Protein AF-A0A075UQS8-F1 (afdb_monomer)

InterPro domains:
  IPR001387 Cro/C1-type, helix-turn-helix domain [PS50943] (42-97)
  IPR001387 Cro/C1-type, helix-turn-helix domain [SM00530] (41-97)
  IPR001387 Cro/C1-type, helix-turn-helix domain [cd00093] (39-93)
  IPR010982 Lambda repressor-like, DNA-binding domain superfamily [G3DSA:1.10.260.40] (35-114)
  IPR010982 Lambda repressor-like, DNA-binding domain superfamily [SSF47413] (33-93)

Secondary structure (DSSP, 8-state):
-------PPPPP------------S----GGGSSHHHHHHHHHHHHHHTT--HHHHHHHHT--HHHHHHHHTT--SS--HHHHHHHHHHTT--HHHHHHHHHHHHHHHHHHHHS----------

Foldseek 3Di:
DDDDDDDDDDDDDDDDDDDDDDDDPDPPPLVCFALQVLLCVLVVLCVVVVHDLVQLCVQLVHDSVVNVCSNRSVDQQDDLSSQVSSCVSSVHDDPRSVVSSVRNVRSNVSSVVPPPPDPPPPDD

Radius of gyration: 22.72 Å; Cα contacts (8 Å, |Δi|>4): 116; chains: 1; bounding box: 69×60×40 Å

Organism: NCBI:txid208439

pLDDT: mean 77.34, std 20.99, range [38.03, 98.44]

Solvent-accessible surface area (backbone atoms only — not comparable to full-atom values): 7562 Å² total; per-residue (Å²): 134,90,82,91,81,87,82,79,82,86,81,83,89,84,85,81,89,77,80,93,69,78,87,74,85,77,85,71,52,70,75,58,57,18,22,40,45,36,7,49,52,53,47,48,57,37,54,78,68,72,44,50,62,62,56,39,15,65,59,26,79,42,54,47,64,58,53,50,36,35,41,68,25,73,42,44,64,70,55,68,69,58,52,51,32,44,33,53,35,70,67,45,54,74,67,62,30,52,54,53,52,53,41,45,52,48,7,35,50,36,57,69,65,56,68,94,75,65,85,79,79,83,75,133

Nearest PDB structures (foldseek):
  2ofy-assembly1_B  TM=7.789E-01  e=2.694E-03  Rhodococcus jostii RHA1
  3f52-assembly1_E  TM=8.356E-01  e=5.479E-03  Corynebacterium glutamicum
  3zkc-assembly1_B  TM=9.428E-01  e=2.266E-02  Bacillus subtilis subsp. subtilis str. 168
  3qq6-assembly1_A  TM=9.243E-01  e=2.266E-02  Bacillus subtilis
  1b0n-assembly1_A  TM=9.384E-01  e=6.396E-02  Bacillus subtilis

Structure (mmCIF, N/CA/C/O backbone):
data_AF-A0A075UQS8-F1
#
_entry.id   AF-A0A075UQS8-F1
#
loop_
_atom_site.group_PDB
_atom_site.id
_atom_site.type_symbol
_atom_site.label_atom_id
_atom_site.label_alt_id
_atom_site.label_comp_id
_atom_site.label_asym_id
_atom_site.label_entity_id
_atom_site.label_seq_id
_atom_site.pdbx_PDB_ins_code
_atom_site.Cartn_x
_atom_site.Cartn_y
_atom_site.Cartn_z
_atom_site.occupancy
_atom_site.B_iso_or_equiv
_atom_site.auth_seq_id
_atom_site.auth_comp_id
_atom_site.auth_asym_id
_atom_site.auth_atom_id
_atom_site.pdbx_PDB_model_num
ATOM 1 N N . MET A 1 1 ? -34.930 46.699 16.875 1.00 45.69 1 MET A N 1
ATOM 2 C CA . MET A 1 1 ? -34.955 47.386 15.569 1.00 45.69 1 MET A CA 1
ATOM 3 C C . MET A 1 1 ? -33.610 47.185 14.891 1.00 45.69 1 MET A C 1
ATOM 5 O O . MET A 1 1 ? -32.582 47.430 15.500 1.00 45.69 1 MET A O 1
ATOM 9 N N . THR A 1 2 ? -33.683 46.622 13.691 1.00 45.91 2 THR A N 1
ATOM 10 C CA . THR A 1 2 ? -32.733 46.513 12.574 1.00 45.91 2 THR A CA 1
ATOM 11 C C . THR A 1 2 ? -31.476 47.395 12.620 1.00 45.91 2 THR A C 1
ATOM 13 O O . THR A 1 2 ? -31.613 48.609 12.660 1.00 45.91 2 THR A O 1
ATOM 16 N N . GLN A 1 3 ? -30.282 46.804 12.458 1.00 52.38 3 GLN A N 1
ATOM 17 C CA . GLN A 1 3 ? -29.527 46.949 11.201 1.00 52.38 3 GLN A CA 1
ATOM 18 C C . GLN A 1 3 ? -28.360 45.957 11.076 1.00 52.38 3 GLN A C 1
ATOM 20 O O . GLN A 1 3 ? -27.500 45.845 11.944 1.00 52.38 3 GLN A O 1
ATOM 25 N N . VAL A 1 4 ? -28.358 45.260 9.941 1.00 50.34 4 VAL A N 1
ATOM 26 C CA . VAL A 1 4 ? -27.264 44.455 9.395 1.00 50.34 4 VAL A CA 1
ATOM 27 C C . VAL A 1 4 ? -26.311 45.405 8.669 1.00 50.34 4 VAL A C 1
ATOM 29 O O . VAL A 1 4 ? -26.763 46.177 7.823 1.00 50.34 4 VAL A O 1
ATOM 32 N N . VAL A 1 5 ? -25.008 45.328 8.949 1.00 60.91 5 VAL A N 1
ATOM 33 C CA . VAL A 1 5 ? -23.968 45.854 8.053 1.00 60.91 5 VAL A CA 1
ATOM 34 C C . VAL A 1 5 ? -22.981 44.744 7.721 1.00 60.91 5 VAL A C 1
ATOM 36 O O . VAL A 1 5 ? -22.380 44.110 8.583 1.00 60.91 5 VAL A O 1
ATOM 39 N N . HIS A 1 6 ? -22.923 44.479 6.424 1.00 46.50 6 HIS A N 1
ATOM 40 C CA . HIS A 1 6 ? -22.182 43.435 5.749 1.00 46.50 6 HIS A CA 1
ATOM 41 C C . HIS A 1 6 ? -20.851 44.035 5.288 1.00 46.50 6 HIS A C 1
ATOM 43 O O . HIS A 1 6 ? -20.826 44.839 4.358 1.00 46.50 6 HIS A O 1
ATOM 49 N N . THR A 1 7 ? -19.751 43.675 5.942 1.00 63.91 7 THR A N 1
ATOM 50 C CA . THR A 1 7 ? -18.392 44.058 5.536 1.00 63.91 7 THR A CA 1
ATOM 51 C C . THR A 1 7 ? -17.659 42.817 5.046 1.00 63.91 7 THR A C 1
ATOM 53 O O . THR A 1 7 ? -17.100 42.048 5.823 1.00 63.91 7 THR A O 1
ATOM 56 N N . GLY A 1 8 ? -17.703 42.600 3.731 1.00 55.28 8 GLY A N 1
ATOM 57 C CA . GLY A 1 8 ? -16.816 41.661 3.049 1.00 55.28 8 GLY A CA 1
ATOM 58 C C . GLY A 1 8 ? -15.408 42.256 2.882 1.00 55.28 8 GLY A C 1
ATOM 59 O O . GLY A 1 8 ? -15.268 43.481 2.819 1.00 55.28 8 GLY A O 1
ATOM 60 N N . PRO A 1 9 ? -14.354 41.425 2.816 1.00 62.91 9 PRO A N 1
ATOM 6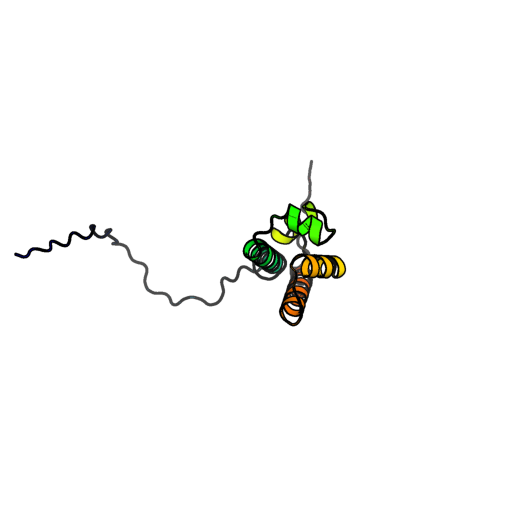1 C CA . PRO A 1 9 ? -12.991 41.899 2.590 1.00 62.91 9 PRO A CA 1
ATOM 62 C C . PRO A 1 9 ? -12.776 42.374 1.135 1.00 62.91 9 PRO A C 1
ATOM 64 O O . PRO A 1 9 ? -13.449 41.890 0.221 1.00 62.91 9 PRO A O 1
ATOM 67 N N . PRO A 1 10 ? -11.834 43.309 0.895 1.00 54.31 10 PRO A N 1
ATOM 68 C CA . PRO A 1 10 ? -11.573 43.866 -0.431 1.00 54.31 10 PRO A CA 1
ATOM 69 C C . PRO A 1 10 ? -10.934 42.843 -1.382 1.00 54.31 10 PRO A C 1
ATOM 71 O O . PRO A 1 10 ? -10.084 42.042 -0.991 1.00 54.31 10 PRO A O 1
ATOM 74 N N . LEU A 1 11 ? -11.333 42.906 -2.654 1.00 52.75 11 LEU A N 1
ATOM 75 C CA . LEU A 1 11 ? -10.833 42.041 -3.723 1.00 52.75 11 LEU A CA 1
ATOM 76 C C . LEU A 1 11 ? -9.359 42.335 -4.065 1.00 52.75 11 LEU A C 1
ATOM 78 O O . LEU A 1 11 ? -8.963 43.505 -4.126 1.00 52.75 11 LEU A O 1
ATOM 82 N N . PRO A 1 12 ? -8.552 41.305 -4.382 1.00 50.78 12 PRO A N 1
ATOM 83 C CA . PRO A 1 12 ? -7.231 41.495 -4.961 1.00 50.78 12 PRO A CA 1
ATOM 84 C C . PRO A 1 12 ? -7.339 41.983 -6.414 1.00 50.78 12 PRO A C 1
ATOM 86 O O . PRO A 1 12 ? -8.097 41.451 -7.226 1.00 50.78 12 PRO A O 1
ATOM 89 N N . ARG A 1 13 ? -6.542 43.002 -6.744 1.00 58.22 13 ARG A N 1
ATOM 90 C CA . ARG A 1 13 ? -6.361 43.519 -8.105 1.00 58.22 13 ARG A CA 1
ATOM 91 C C . ARG A 1 13 ? -5.608 42.494 -8.957 1.00 58.22 13 ARG A C 1
ATOM 93 O O . ARG A 1 13 ? -4.411 42.318 -8.761 1.00 58.22 13 ARG A O 1
ATOM 100 N N . TYR A 1 14 ? -6.284 41.883 -9.928 1.00 47.16 14 TYR A N 1
ATOM 101 C CA . TYR A 1 14 ? -5.640 41.168 -11.033 1.00 47.16 14 TYR A CA 1
ATOM 102 C C . TYR A 1 14 ? -5.851 41.950 -12.331 1.00 47.16 14 TYR A C 1
ATOM 104 O O . TYR A 1 14 ? -6.937 41.953 -12.904 1.00 47.16 14 TYR A O 1
ATOM 112 N N . LEU A 1 15 ? -4.794 42.620 -12.785 1.00 47.62 15 LEU A N 1
ATOM 113 C CA . LEU A 1 15 ? -4.658 43.099 -14.156 1.00 47.62 15 LEU A CA 1
ATOM 114 C C . LEU A 1 15 ? -3.438 42.387 -14.747 1.00 47.62 15 LEU A C 1
ATOM 116 O O . LEU A 1 15 ? -2.354 42.484 -14.178 1.00 47.62 15 LEU A O 1
ATOM 120 N N . GLY A 1 16 ? -3.613 41.677 -15.863 1.00 38.03 16 GLY A N 1
ATOM 121 C CA . GLY A 1 16 ? -2.504 41.049 -16.587 1.00 38.03 16 GLY A CA 1
ATOM 122 C C . GLY A 1 16 ? -2.853 39.699 -17.204 1.00 38.03 16 GLY A C 1
ATOM 123 O O . GLY A 1 16 ? -2.462 38.667 -16.681 1.00 38.03 16 GLY A O 1
ATOM 124 N N . GLN A 1 17 ? -3.628 39.743 -18.288 1.00 47.38 17 GLN A N 1
ATOM 125 C CA . GLN A 1 17 ? -3.582 38.847 -19.451 1.00 47.38 17 GLN A CA 1
ATOM 126 C C . GLN A 1 17 ? -2.872 37.487 -19.286 1.00 47.38 17 GLN A C 1
ATOM 128 O O . GLN A 1 17 ? -1.649 37.436 -19.282 1.00 47.38 17 GLN A O 1
ATOM 133 N N . VAL A 1 18 ? -3.628 36.390 -19.393 1.00 42.56 18 VAL A N 1
ATOM 134 C CA . VAL A 1 18 ? -3.359 35.385 -20.435 1.00 42.56 18 VAL A CA 1
ATOM 135 C C . VAL A 1 18 ? -4.709 34.908 -20.953 1.00 42.56 18 VAL A C 1
ATOM 137 O O . VAL A 1 18 ? -5.645 34.664 -20.193 1.00 42.56 18 VAL A O 1
ATOM 140 N N . THR A 1 19 ? -4.824 34.872 -22.268 1.00 45.56 19 THR A N 1
ATOM 141 C CA . THR A 1 19 ? -5.999 34.422 -22.994 1.00 45.56 19 THR A CA 1
ATOM 142 C C . THR A 1 19 ? -6.357 32.991 -22.602 1.00 45.56 19 THR A C 1
ATOM 144 O O . THR A 1 19 ? -5.500 32.165 -22.286 1.00 45.56 19 THR A O 1
ATOM 147 N N . SER A 1 20 ? -7.655 32.708 -22.625 1.00 51.56 20 SER A N 1
ATOM 148 C CA . SER A 1 20 ? -8.192 31.358 -22.535 1.00 51.56 20 SER A CA 1
ATOM 149 C C . SER A 1 20 ? -7.590 30.507 -23.658 1.00 51.56 20 SER A C 1
ATOM 151 O O . SER A 1 20 ? -7.926 30.680 -24.827 1.00 51.56 20 SER A O 1
ATOM 153 N N . ALA A 1 21 ? -6.676 29.611 -23.296 1.00 45.06 21 ALA A N 1
ATOM 154 C CA . ALA A 1 21 ? -6.372 28.422 -24.070 1.00 45.06 21 ALA A CA 1
ATOM 155 C C . ALA A 1 21 ? -7.069 27.256 -23.363 1.00 45.06 21 ALA A C 1
ATOM 157 O O . ALA A 1 21 ? -6.904 27.059 -22.158 1.00 45.06 21 ALA A O 1
ATOM 158 N N . ALA A 1 22 ? -7.897 26.534 -24.114 1.00 47.50 22 ALA A N 1
ATOM 159 C CA . ALA A 1 22 ? -8.526 25.284 -23.711 1.00 47.50 22 ALA A CA 1
ATOM 160 C C . ALA A 1 22 ? -7.537 24.357 -22.968 1.00 47.50 22 ALA A C 1
ATOM 162 O O . ALA A 1 22 ? -6.349 24.360 -23.302 1.00 47.50 22 ALA A O 1
ATOM 163 N N . PRO A 1 23 ? -7.985 23.548 -21.987 1.00 51.22 23 PRO A N 1
ATOM 164 C CA . PRO A 1 23 ? -7.094 22.612 -21.317 1.00 51.22 23 PRO A CA 1
ATOM 165 C C . PRO A 1 23 ? -6.564 21.607 -22.346 1.00 51.22 23 PRO A C 1
ATOM 167 O O . PRO A 1 23 ? -7.323 20.824 -22.916 1.00 51.22 23 PRO A O 1
ATOM 170 N N . ALA A 1 24 ? -5.261 21.672 -22.612 1.00 48.19 24 ALA A N 1
ATOM 171 C CA . ALA A 1 24 ? -4.552 20.694 -23.422 1.00 48.19 24 ALA A CA 1
ATOM 172 C C . ALA A 1 24 ? -4.755 19.274 -22.845 1.00 48.19 24 ALA A C 1
ATOM 174 O O . ALA A 1 24 ? -4.813 19.125 -21.619 1.00 48.19 24 ALA A O 1
ATOM 175 N N . PRO A 1 25 ? -4.870 18.229 -23.685 1.00 57.06 25 PRO A N 1
ATOM 176 C CA . PRO A 1 25 ? -4.950 16.857 -23.203 1.00 57.06 25 PRO A CA 1
ATOM 177 C C . PRO A 1 25 ? -3.604 16.423 -22.599 1.00 57.06 25 PRO A C 1
ATOM 179 O O . PRO A 1 25 ? -2.554 16.643 -23.194 1.00 57.06 25 PRO A O 1
ATOM 182 N N . ASP A 1 26 ? -3.676 15.789 -21.428 1.00 52.03 26 ASP A N 1
ATOM 183 C CA . ASP A 1 26 ? -2.626 14.989 -20.786 1.00 52.03 26 ASP A CA 1
ATOM 184 C C . ASP A 1 26 ? -1.255 15.644 -20.523 1.00 52.03 26 ASP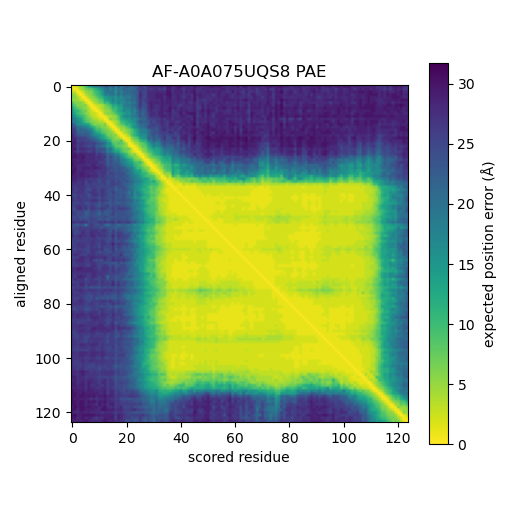 A C 1
ATOM 186 O O . ASP A 1 26 ? -0.266 15.392 -21.205 1.00 52.03 26 ASP A O 1
ATOM 190 N N . THR A 1 27 ? -1.137 16.327 -19.380 1.00 50.53 27 THR A N 1
ATOM 191 C CA . THR A 1 27 ? 0.105 16.267 -18.583 1.00 50.53 27 THR A CA 1
ATOM 192 C C . THR A 1 27 ? -0.062 15.246 -17.454 1.00 50.53 27 THR A C 1
ATOM 194 O O . THR A 1 27 ? 0.241 15.525 -16.293 1.00 50.53 27 THR A O 1
ATOM 197 N N . THR A 1 28 ? -0.565 14.045 -17.756 1.00 55.38 28 THR A N 1
ATOM 198 C CA . THR A 1 28 ? -0.255 12.892 -16.907 1.00 55.38 28 THR A CA 1
ATOM 199 C C . THR A 1 28 ? 1.238 12.660 -17.084 1.00 55.38 28 THR A C 1
ATOM 201 O O . THR A 1 28 ? 1.690 12.138 -18.098 1.00 55.38 28 THR A O 1
ATOM 204 N N . ASN A 1 29 ? 2.037 13.159 -16.140 1.00 55.12 29 ASN A N 1
ATOM 205 C CA . ASN A 1 29 ? 3.465 12.879 -16.105 1.00 55.12 29 ASN A CA 1
ATOM 206 C C . ASN A 1 29 ? 3.628 11.349 -16.226 1.00 55.12 29 ASN A C 1
ATOM 208 O O . ASN A 1 29 ? 2.996 10.642 -15.448 1.00 55.12 29 ASN A O 1
ATOM 212 N N . PRO A 1 30 ? 4.442 10.785 -17.131 1.00 51.28 30 PRO A N 1
ATOM 213 C CA . PRO A 1 30 ? 4.633 9.332 -17.196 1.00 51.28 30 PRO A CA 1
ATOM 214 C C . PRO A 1 30 ? 5.159 8.747 -15.870 1.00 51.28 30 PRO A C 1
ATOM 216 O O . PRO A 1 30 ? 5.003 7.559 -15.606 1.00 51.28 30 PRO A O 1
ATOM 219 N N . ALA A 1 31 ? 5.712 9.579 -14.976 1.00 51.62 31 ALA A N 1
ATOM 220 C CA . ALA A 1 31 ? 6.040 9.187 -13.602 1.00 51.62 31 ALA A CA 1
ATOM 221 C C . ALA A 1 31 ? 4.809 8.920 -12.702 1.00 51.62 31 ALA A C 1
ATOM 223 O O . ALA A 1 31 ? 4.940 8.298 -11.646 1.00 51.62 31 ALA A O 1
ATOM 224 N N . ASP A 1 32 ? 3.618 9.377 -13.097 1.00 52.78 32 ASP A N 1
ATOM 225 C CA . ASP A 1 32 ? 2.330 9.057 -12.475 1.00 52.78 32 ASP A CA 1
ATOM 226 C C . ASP A 1 32 ? 1.759 7.711 -12.945 1.00 52.78 32 ASP A C 1
ATOM 228 O O . ASP A 1 32 ? 0.898 7.123 -12.278 1.00 52.78 32 ASP A O 1
ATOM 232 N N . GLU A 1 33 ? 2.281 7.170 -14.044 1.00 57.09 33 GLU A N 1
ATOM 233 C CA . GLU A 1 33 ? 1.879 5.889 -14.604 1.00 57.09 33 GLU A CA 1
ATOM 234 C C . GLU A 1 33 ? 2.821 4.786 -14.125 1.00 57.09 33 GLU A C 1
ATOM 236 O O . GLU A 1 33 ? 3.783 4.404 -14.779 1.00 57.09 33 GLU A O 1
ATOM 241 N N . GLY A 1 34 ? 2.546 4.247 -12.934 1.00 63.59 34 GLY A N 1
ATOM 242 C CA . GLY A 1 34 ? 3.193 3.016 -12.487 1.00 63.59 34 GLY A CA 1
ATOM 243 C C . GLY A 1 34 ? 3.462 2.942 -10.981 1.00 63.59 34 GLY A C 1
ATOM 244 O O . GLY A 1 34 ? 2.504 3.010 -10.204 1.00 63.59 34 GLY A O 1
ATOM 245 N N . PRO A 1 35 ? 4.704 2.701 -10.522 1.00 63.22 35 PRO A N 1
ATOM 246 C CA . PRO A 1 35 ? 5.048 2.460 -9.109 1.00 63.22 35 PRO A CA 1
ATOM 247 C C . PRO A 1 35 ? 4.548 3.542 -8.146 1.00 63.22 35 PRO A C 1
ATOM 249 O O . PRO A 1 35 ? 4.054 3.227 -7.061 1.00 63.22 35 PRO A O 1
ATOM 252 N N . ALA A 1 36 ? 4.568 4.808 -8.574 1.00 76.19 36 ALA A N 1
ATOM 253 C CA . ALA A 1 36 ? 4.046 5.930 -7.797 1.00 76.19 36 ALA A CA 1
ATOM 254 C C . ALA A 1 36 ? 2.529 5.822 -7.548 1.00 76.19 36 ALA A C 1
ATOM 256 O O . ALA A 1 36 ? 2.056 6.108 -6.446 1.00 76.19 36 ALA A O 1
ATOM 257 N N . ARG A 1 37 ? 1.752 5.340 -8.530 1.00 83.44 37 ARG A N 1
ATOM 258 C CA . ARG A 1 37 ? 0.296 5.156 -8.404 1.00 83.44 37 ARG A CA 1
ATOM 259 C C . ARG A 1 37 ? -0.058 4.070 -7.394 1.00 83.44 37 ARG A C 1
ATOM 261 O O . ARG A 1 37 ? -0.973 4.261 -6.592 1.00 83.44 37 ARG A O 1
ATOM 268 N N . PHE A 1 38 ? 0.661 2.947 -7.412 1.00 91.44 38 PHE A N 1
ATOM 269 C CA . PHE A 1 38 ? 0.476 1.890 -6.415 1.00 91.44 38 PHE A CA 1
ATOM 270 C C . PHE A 1 38 ? 0.891 2.360 -5.018 1.00 91.44 38 PHE A C 1
ATOM 272 O O . PHE A 1 38 ? 0.135 2.167 -4.066 1.00 91.44 38 PHE A O 1
ATOM 279 N N . GLY A 1 39 ? 2.027 3.054 -4.898 1.00 93.88 39 GLY A N 1
ATOM 280 C CA . GLY A 1 39 ? 2.482 3.622 -3.628 1.00 93.88 39 GLY A CA 1
ATOM 281 C C . GLY A 1 39 ? 1.471 4.582 -2.997 1.00 93.88 39 GLY A C 1
ATOM 282 O O . GLY A 1 39 ? 1.178 4.483 -1.802 1.00 93.88 39 GLY A O 1
ATOM 283 N N . ARG A 1 40 ? 0.845 5.452 -3.803 1.00 93.81 40 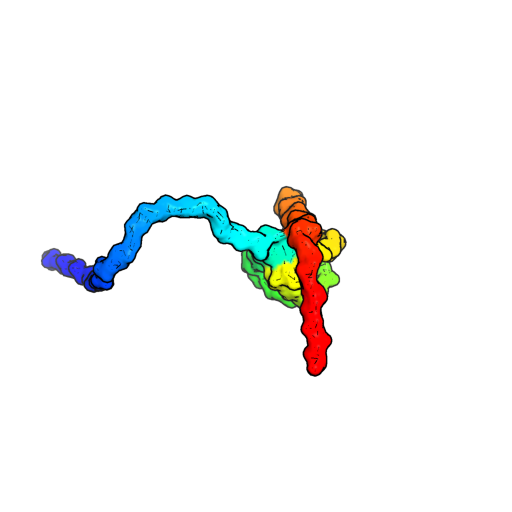ARG A N 1
ATOM 284 C CA . ARG A 1 40 ? -0.243 6.331 -3.343 1.00 93.81 40 ARG A CA 1
ATOM 285 C C . ARG A 1 40 ? -1.493 5.563 -2.918 1.00 93.81 40 ARG A C 1
ATOM 287 O O . ARG A 1 40 ? -2.070 5.901 -1.886 1.00 93.81 40 ARG A O 1
ATOM 294 N N . LEU A 1 41 ? -1.897 4.538 -3.673 1.00 94.69 41 LEU A N 1
ATOM 295 C CA . LEU A 1 41 ? -3.047 3.693 -3.328 1.00 94.69 41 LEU A CA 1
ATOM 296 C C . LEU A 1 41 ? -2.827 2.980 -1.984 1.00 94.69 41 LEU A C 1
ATOM 298 O O . LEU A 1 41 ? -3.694 3.020 -1.112 1.00 94.69 41 LEU A O 1
ATOM 302 N N . LEU A 1 42 ? -1.644 2.393 -1.785 1.00 96.44 42 LEU A N 1
ATOM 303 C CA . LEU A 1 42 ? -1.240 1.779 -0.519 1.00 96.44 42 LEU A CA 1
ATOM 304 C C . LEU A 1 42 ? -1.301 2.783 0.639 1.00 96.44 42 LEU A C 1
ATOM 306 O O . LEU A 1 42 ? -1.925 2.507 1.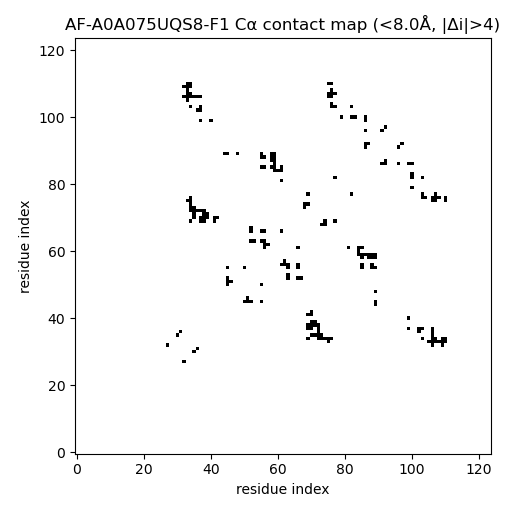666 1.00 96.44 42 LEU A O 1
ATOM 310 N N . ARG A 1 43 ? -0.707 3.969 0.456 1.00 97.06 43 ARG A N 1
ATOM 311 C CA . ARG A 1 43 ? -0.727 5.029 1.470 1.00 97.06 43 ARG A CA 1
ATOM 312 C C . ARG A 1 43 ? -2.155 5.445 1.819 1.00 97.06 43 ARG A C 1
ATOM 314 O O . ARG A 1 43 ? -2.449 5.586 3.002 1.00 97.06 43 ARG A O 1
ATOM 321 N N . SER A 1 44 ? -3.023 5.602 0.818 1.00 96.56 44 SER A N 1
ATOM 322 C CA . SER A 1 44 ? -4.430 5.974 0.999 1.00 96.56 44 SER A CA 1
ATOM 323 C C . SER A 1 44 ? -5.173 4.955 1.866 1.00 96.56 44 SER A C 1
ATOM 325 O O . SER A 1 44 ? -5.676 5.331 2.926 1.00 96.56 44 SER A O 1
ATOM 327 N N . HIS A 1 45 ? -5.134 3.664 1.508 1.00 96.88 45 HIS A N 1
ATOM 328 C CA . HIS A 1 45 ? -5.755 2.607 2.316 1.00 96.88 45 HIS A CA 1
ATOM 329 C C . HIS A 1 45 ? -5.211 2.580 3.745 1.00 96.88 45 HIS A C 1
ATOM 331 O O . HIS A 1 45 ? -5.979 2.494 4.702 1.00 96.88 45 HIS A O 1
ATOM 337 N N . ARG A 1 46 ? -3.888 2.706 3.909 1.00 97.06 46 ARG A N 1
ATOM 338 C CA . ARG A 1 46 ? -3.269 2.730 5.235 1.00 97.06 46 ARG A CA 1
ATOM 339 C C . ARG A 1 46 ? -3.792 3.898 6.079 1.00 97.06 46 ARG A C 1
ATOM 341 O O . ARG A 1 46 ? -4.118 3.700 7.248 1.00 97.06 46 ARG A O 1
ATOM 348 N N . THR A 1 47 ? -3.857 5.102 5.510 1.00 97.12 47 THR A N 1
ATOM 349 C CA . THR A 1 47 ? -4.323 6.297 6.229 1.00 97.12 47 THR A CA 1
ATOM 350 C C . THR A 1 47 ? -5.810 6.249 6.556 1.00 97.12 47 THR A C 1
ATOM 352 O O . THR A 1 47 ? -6.180 6.650 7.654 1.00 97.12 47 THR A O 1
ATOM 355 N 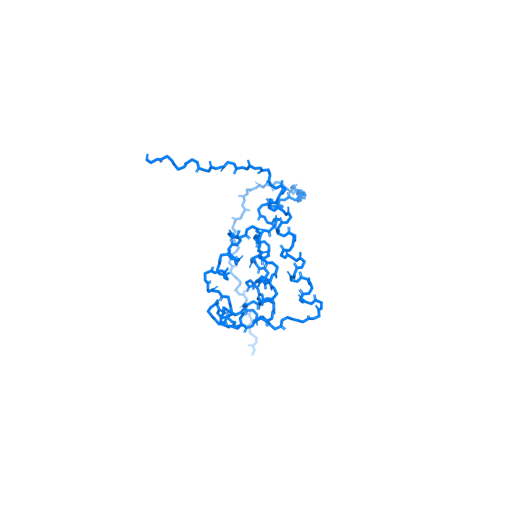N . SER A 1 48 ? -6.648 5.698 5.673 1.00 95.62 48 SER A N 1
ATOM 356 C CA . SER A 1 48 ? -8.084 5.525 5.936 1.00 95.62 48 SER A CA 1
ATOM 357 C C . SER A 1 48 ? -8.359 4.568 7.098 1.00 95.62 48 SER A C 1
ATOM 359 O O . SER A 1 48 ? -9.346 4.731 7.804 1.00 95.62 48 SER A O 1
ATOM 361 N N . LEU A 1 49 ? -7.464 3.606 7.338 1.00 94.06 49 LEU A N 1
ATOM 362 C CA . LEU A 1 49 ? -7.517 2.698 8.489 1.00 94.06 49 LEU A CA 1
ATOM 363 C C . LEU A 1 49 ? -6.875 3.283 9.761 1.00 94.06 49 LEU A C 1
ATOM 365 O O . LEU A 1 49 ? -6.768 2.580 10.764 1.00 94.06 49 LEU A O 1
ATOM 369 N N . GLY A 1 50 ? -6.359 4.518 9.715 1.00 96.12 50 GLY A N 1
ATOM 370 C CA . GLY A 1 50 ? -5.602 5.121 10.818 1.00 96.12 50 GLY A CA 1
ATOM 371 C C . GLY A 1 50 ? -4.291 4.392 11.145 1.00 96.12 50 GLY A C 1
ATOM 372 O O . GLY A 1 50 ? -3.716 4.588 12.215 1.00 96.12 50 GLY A O 1
ATOM 373 N N . ALA A 1 51 ? -3.799 3.527 10.252 1.00 96.75 51 ALA A N 1
ATOM 374 C CA . ALA A 1 51 ? -2.636 2.701 10.529 1.00 96.75 51 ALA A CA 1
ATOM 375 C C . ALA A 1 51 ? -1.328 3.464 10.285 1.00 96.75 51 ALA A C 1
ATOM 377 O O . ALA A 1 51 ? -1.152 4.155 9.282 1.00 96.75 51 ALA A O 1
ATOM 378 N N . THR A 1 52 ? -0.344 3.302 11.168 1.00 98.25 52 THR A N 1
ATOM 379 C CA . THR A 1 52 ? 1.030 3.748 10.889 1.00 98.25 52 THR A CA 1
ATOM 380 C C . THR A 1 52 ? 1.729 2.760 9.948 1.00 98.25 52 THR A C 1
ATOM 382 O O . THR A 1 52 ? 1.315 1.605 9.835 1.00 98.25 52 THR A O 1
ATOM 385 N N . GLN A 1 53 ? 2.823 3.170 9.290 1.00 98.31 53 GLN A N 1
ATOM 386 C CA . GLN A 1 53 ? 3.646 2.234 8.499 1.00 98.31 53 GLN A CA 1
ATOM 387 C C . GLN A 1 53 ? 4.118 1.045 9.354 1.00 98.31 53 GLN A C 1
ATOM 389 O O . GLN A 1 53 ? 4.152 -0.085 8.878 1.00 98.31 53 GLN A O 1
ATOM 394 N N . ARG A 1 54 ? 4.436 1.293 10.634 1.00 98.44 54 ARG A N 1
ATOM 395 C CA . ARG A 1 54 ? 4.862 0.266 11.593 1.00 98.44 54 ARG A CA 1
ATOM 396 C C . ARG A 1 54 ? 3.734 -0.698 11.954 1.00 98.44 54 ARG A C 1
ATOM 398 O O . ARG A 1 54 ? 3.969 -1.900 12.008 1.00 98.44 54 ARG A O 1
ATOM 405 N N . LEU A 1 55 ? 2.520 -0.185 12.149 1.00 97.94 55 LEU A N 1
ATOM 406 C CA . LEU A 1 55 ? 1.352 -1.019 12.423 1.00 97.94 55 LEU A CA 1
ATOM 407 C C . LEU A 1 55 ? 0.996 -1.901 11.218 1.00 97.94 55 LEU A C 1
ATOM 409 O O . LEU A 1 55 ? 0.744 -3.091 11.387 1.00 97.94 55 LEU A O 1
ATOM 413 N N . LEU A 1 56 ? 1.027 -1.348 10.002 1.00 98.31 56 LEU A N 1
ATOM 414 C CA . LEU A 1 56 ? 0.783 -2.123 8.785 1.00 98.31 56 LEU A CA 1
ATOM 415 C C . LEU A 1 56 ? 1.859 -3.194 8.563 1.00 98.31 56 LEU A C 1
ATOM 417 O O . LEU A 1 56 ? 1.533 -4.338 8.257 1.00 98.31 56 LEU A O 1
ATOM 421 N N . ALA A 1 57 ? 3.130 -2.842 8.751 1.00 98.06 57 ALA A N 1
ATOM 422 C CA . ALA A 1 57 ? 4.251 -3.777 8.690 1.00 98.06 57 ALA A CA 1
ATOM 423 C C . ALA A 1 57 ? 4.045 -4.978 9.630 1.00 98.06 57 ALA A C 1
ATOM 425 O O . ALA A 1 57 ? 4.130 -6.124 9.198 1.00 98.06 57 ALA A O 1
ATOM 426 N N . ALA A 1 58 ? 3.673 -4.719 10.888 1.00 97.62 58 ALA A N 1
ATOM 427 C CA . ALA A 1 58 ? 3.384 -5.773 11.857 1.00 97.62 58 ALA A CA 1
ATOM 428 C C . ALA A 1 58 ? 2.212 -6.673 11.421 1.00 97.62 58 ALA A C 1
ATOM 430 O O . ALA A 1 58 ? 2.327 -7.893 11.481 1.00 97.62 58 ALA A O 1
ATOM 431 N N . ARG A 1 59 ? 1.112 -6.088 10.923 1.00 97.38 59 ARG A N 1
ATOM 432 C CA . ARG A 1 59 ? -0.073 -6.840 10.460 1.00 97.38 59 ARG A CA 1
ATOM 433 C C . ARG A 1 59 ? 0.162 -7.660 9.193 1.00 97.38 59 ARG A C 1
ATOM 435 O O . ARG A 1 59 ? -0.514 -8.657 8.985 1.00 97.38 59 ARG A O 1
ATOM 442 N N . SER A 1 60 ? 1.075 -7.213 8.338 1.00 96.75 60 SER A N 1
ATOM 443 C CA . SER A 1 60 ? 1.389 -7.854 7.056 1.00 96.75 60 SER A CA 1
ATOM 444 C C . SER A 1 60 ? 2.615 -8.766 7.114 1.00 96.75 60 SER A C 1
ATOM 446 O O . SER A 1 60 ? 2.938 -9.399 6.117 1.00 96.75 60 SER A O 1
ATOM 448 N N . THR A 1 61 ? 3.330 -8.831 8.243 1.00 95.88 61 THR A N 1
ATOM 449 C CA . THR A 1 61 ? 4.607 -9.565 8.350 1.00 95.88 61 THR A CA 1
ATOM 450 C C . THR A 1 61 ? 5.642 -9.088 7.311 1.00 95.88 61 THR A C 1
ATOM 452 O O . THR A 1 61 ? 6.479 -9.843 6.823 1.00 95.88 61 THR A O 1
ATOM 455 N N . VAL A 1 62 ? 5.593 -7.799 6.960 1.00 96.62 62 VAL A N 1
ATOM 456 C CA . VAL A 1 62 ? 6.512 -7.134 6.023 1.00 96.62 62 VAL A CA 1
ATOM 457 C C . VAL A 1 62 ? 7.293 -6.062 6.779 1.00 96.62 62 VAL A C 1
ATOM 459 O O . VAL A 1 62 ? 6.806 -5.487 7.746 1.00 96.62 62 VAL A O 1
ATOM 462 N N . SER A 1 63 ? 8.526 -5.764 6.364 1.00 97.81 63 SER A N 1
ATOM 463 C CA . SER A 1 63 ? 9.328 -4.742 7.042 1.00 97.81 63 SER A CA 1
ATOM 464 C C . SER A 1 63 ? 8.766 -3.327 6.838 1.00 97.81 63 SER A C 1
ATOM 466 O O . SER A 1 63 ? 8.249 -2.982 5.775 1.00 97.81 63 SER A O 1
ATOM 468 N N . VAL A 1 64 ? 8.949 -2.452 7.835 1.00 98.19 64 VAL A N 1
ATOM 469 C CA . VAL A 1 64 ? 8.587 -1.021 7.727 1.00 98.19 64 VAL A CA 1
ATOM 470 C C . VAL A 1 64 ? 9.28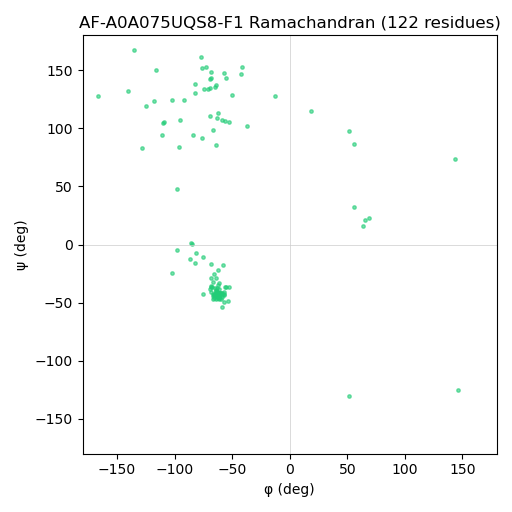8 -0.359 6.541 1.00 98.19 64 VAL A C 1
ATOM 472 O O . VAL A 1 64 ? 8.704 0.481 5.860 1.00 98.19 64 VAL A O 1
ATOM 475 N N . ARG A 1 65 ? 10.538 -0.759 6.280 1.00 97.00 65 ARG A N 1
ATOM 476 C CA . ARG A 1 65 ? 11.312 -0.277 5.138 1.00 97.00 65 ARG A CA 1
ATOM 477 C C . ARG A 1 65 ? 10.639 -0.648 3.818 1.00 97.00 65 ARG A C 1
ATOM 479 O O . ARG A 1 65 ? 10.464 0.232 2.988 1.00 97.00 65 ARG A O 1
ATOM 486 N N . ALA A 1 66 ? 10.207 -1.898 3.656 1.00 95.50 66 ALA A N 1
ATOM 487 C CA . ALA A 1 66 ? 9.515 -2.328 2.447 1.00 95.50 66 ALA A CA 1
ATOM 488 C C . ALA A 1 66 ? 8.197 -1.564 2.243 1.00 95.50 66 ALA A C 1
ATOM 490 O O . ALA A 1 66 ? 7.951 -1.085 1.142 1.00 95.50 66 ALA A O 1
ATOM 491 N N . ILE A 1 67 ? 7.393 -1.357 3.295 1.00 97.31 67 ILE A N 1
ATOM 492 C CA . ILE A 1 67 ? 6.181 -0.519 3.208 1.00 97.31 67 ILE A CA 1
ATOM 493 C C . ILE A 1 67 ? 6.522 0.908 2.762 1.00 97.31 67 ILE A C 1
ATOM 495 O O . ILE A 1 67 ? 5.873 1.448 1.872 1.00 97.31 67 ILE A O 1
ATOM 499 N N . ARG A 1 68 ? 7.561 1.518 3.341 1.00 97.50 68 ARG A N 1
ATOM 500 C CA . ARG A 1 68 ? 8.007 2.871 2.981 1.00 97.50 68 ARG A CA 1
ATOM 501 C C . ARG A 1 68 ? 8.483 2.963 1.532 1.00 97.50 68 ARG A C 1
ATOM 503 O O . ARG A 1 68 ? 8.119 3.908 0.839 1.00 97.50 68 ARG A O 1
ATOM 510 N N . ASP A 1 69 ? 9.298 2.012 1.090 1.00 94.69 69 ASP A N 1
ATOM 511 C CA . ASP A 1 69 ? 9.837 1.991 -0.270 1.00 94.69 69 ASP A CA 1
ATOM 512 C C . ASP A 1 69 ? 8.708 1.797 -1.298 1.00 94.69 69 ASP A C 1
ATOM 514 O O . ASP A 1 69 ? 8.705 2.461 -2.333 1.00 94.69 69 ASP A O 1
ATOM 518 N N . LEU A 1 70 ? 7.699 0.978 -0.976 1.00 94.62 70 LEU A N 1
ATOM 519 C CA . LEU A 1 70 ? 6.490 0.814 -1.787 1.00 94.62 70 LEU A CA 1
ATOM 520 C C . LEU A 1 70 ? 5.639 2.089 -1.829 1.00 94.62 70 LEU A C 1
ATOM 522 O O . LEU A 1 70 ? 5.246 2.513 -2.911 1.00 94.62 70 LEU A O 1
ATOM 526 N N . GLU A 1 71 ? 5.384 2.737 -0.686 1.00 95.75 71 GLU A N 1
ATOM 527 C CA . GLU A 1 71 ? 4.609 3.989 -0.626 1.00 95.75 71 GLU A CA 1
ATOM 528 C C . GLU A 1 71 ? 5.266 5.133 -1.406 1.00 95.75 71 GLU A C 1
ATOM 530 O O . GLU A 1 71 ? 4.571 5.973 -1.976 1.00 95.75 71 GLU A O 1
ATOM 535 N N . HIS A 1 72 ? 6.598 5.164 -1.448 1.00 93.88 72 HIS A N 1
ATOM 536 C CA . HIS A 1 72 ? 7.363 6.144 -2.217 1.00 93.88 72 HIS A CA 1
ATOM 537 C C . HIS A 1 72 ? 7.588 5.743 -3.680 1.00 93.88 72 HIS A C 1
ATOM 539 O O . HIS A 1 72 ? 8.265 6.477 -4.395 1.00 93.88 72 HIS A O 1
ATOM 545 N N . GLY A 1 73 ? 7.073 4.592 -4.126 1.00 90.38 73 GLY A N 1
ATOM 546 C CA . GLY A 1 73 ? 7.270 4.113 -5.494 1.00 90.38 73 GLY A CA 1
ATOM 547 C C . GLY A 1 73 ? 8.727 3.777 -5.831 1.00 90.38 73 GLY A C 1
ATOM 548 O O . GLY A 1 73 ? 9.077 3.747 -6.999 1.00 90.38 73 GLY A O 1
ATOM 549 N N . ARG A 1 74 ? 9.583 3.520 -4.830 1.00 90.06 74 ARG A N 1
ATOM 550 C CA . ARG A 1 74 ? 10.988 3.105 -5.032 1.00 90.06 74 ARG A CA 1
ATOM 551 C C . ARG A 1 74 ? 11.121 1.648 -5.476 1.00 90.06 74 ARG A C 1
ATOM 553 O O . ARG A 1 74 ? 12.216 1.204 -5.803 1.00 90.06 74 ARG A O 1
ATOM 560 N N . VAL A 1 75 ? 10.028 0.891 -5.407 1.00 89.12 75 VAL A N 1
ATOM 561 C CA . VAL A 1 75 ? 9.960 -0.502 -5.844 1.00 89.12 75 VAL A CA 1
ATOM 562 C C . VAL A 1 75 ? 9.120 -0.566 -7.106 1.00 89.12 75 VAL A C 1
ATOM 564 O O . VAL A 1 75 ? 7.893 -0.505 -7.057 1.00 89.12 75 VAL A O 1
ATOM 567 N N . ASP A 1 76 ? 9.805 -0.747 -8.223 1.00 82.75 76 ASP A N 1
ATOM 568 C CA . ASP A 1 76 ? 9.195 -0.786 -9.546 1.00 82.75 76 ASP A CA 1
ATOM 569 C C . ASP A 1 76 ? 8.328 -2.030 -9.776 1.00 82.75 76 ASP A C 1
ATOM 571 O O . ASP A 1 76 ? 7.257 -1.977 -10.381 1.00 82.75 76 ASP A O 1
ATOM 575 N N . ARG A 1 77 ? 8.792 -3.173 -9.258 1.00 86.88 77 ARG A N 1
ATOM 576 C CA . ARG A 1 77 ? 8.156 -4.488 -9.404 1.00 86.88 77 ARG A CA 1
ATOM 577 C C . ARG A 1 77 ? 7.970 -5.153 -8.040 1.00 86.88 77 ARG A C 1
ATOM 579 O O . ARG A 1 77 ? 8.807 -5.963 -7.636 1.00 86.88 77 ARG A O 1
ATOM 586 N N . PRO A 1 78 ? 6.902 -4.819 -7.295 1.00 88.56 78 PRO A N 1
ATOM 587 C CA . PRO A 1 78 ? 6.630 -5.469 -6.021 1.00 88.56 78 PRO A CA 1
ATOM 588 C C . PRO A 1 78 ? 6.341 -6.962 -6.209 1.00 88.56 78 PRO A C 1
ATOM 590 O O . PRO A 1 78 ? 5.607 -7.363 -7.113 1.00 88.56 78 PRO A O 1
ATOM 593 N N . ARG A 1 79 ? 6.903 -7.805 -5.333 1.00 92.56 79 ARG A N 1
ATOM 594 C CA . ARG A 1 79 ? 6.639 -9.252 -5.353 1.00 92.56 79 ARG A CA 1
ATOM 595 C C . ARG A 1 79 ? 5.170 -9.521 -5.032 1.00 92.56 79 ARG A C 1
ATOM 597 O O . ARG A 1 79 ? 4.640 -8.977 -4.064 1.00 92.56 79 ARG A O 1
ATOM 604 N N . ARG A 1 80 ? 4.534 -10.415 -5.793 1.00 93.81 80 ARG A N 1
ATOM 605 C CA . ARG A 1 80 ? 3.101 -10.726 -5.659 1.00 93.81 80 ARG A CA 1
ATOM 606 C C . ARG A 1 80 ? 2.718 -11.189 -4.251 1.00 93.81 80 ARG A C 1
ATOM 608 O O . ARG A 1 80 ? 1.702 -10.747 -3.724 1.00 93.81 80 ARG A O 1
ATOM 615 N N . ASP A 1 81 ? 3.548 -12.011 -3.615 1.00 95.56 81 ASP A N 1
ATOM 616 C CA . ASP A 1 81 ? 3.282 -12.475 -2.248 1.00 95.56 81 ASP A CA 1
ATOM 617 C C . ASP A 1 81 ? 3.370 -11.341 -1.222 1.00 95.56 81 ASP A C 1
ATOM 619 O O . ASP A 1 81 ? 2.528 -11.252 -0.333 1.00 95.56 81 ASP A O 1
ATOM 623 N N . THR A 1 82 ? 4.300 -10.397 -1.394 1.00 95.56 82 THR A N 1
ATOM 624 C CA . THR A 1 82 ? 4.367 -9.186 -0.561 1.00 95.56 82 THR A CA 1
ATOM 625 C C . THR A 1 82 ? 3.110 -8.332 -0.720 1.00 95.56 82 THR A C 1
ATOM 627 O O . THR A 1 82 ? 2.560 -7.863 0.272 1.00 95.56 82 THR A O 1
ATOM 630 N N . VAL A 1 83 ? 2.604 -8.168 -1.946 1.00 96.75 83 VAL A N 1
ATOM 631 C CA . VAL A 1 83 ? 1.353 -7.431 -2.205 1.00 96.75 83 VAL A CA 1
ATOM 632 C C . VAL A 1 83 ? 0.165 -8.112 -1.520 1.00 96.75 83 VAL A C 1
ATOM 634 O O . VAL A 1 83 ? -0.648 -7.433 -0.897 1.00 96.75 83 VAL A O 1
ATOM 637 N N . ARG A 1 84 ? 0.090 -9.447 -1.566 1.00 97.19 84 ARG A N 1
ATOM 638 C CA . ARG A 1 84 ? -0.963 -10.236 -0.902 1.00 97.19 84 ARG A CA 1
ATOM 639 C C . ARG A 1 84 ? -0.924 -10.108 0.618 1.00 97.19 84 ARG A C 1
ATOM 641 O O . ARG A 1 84 ? -1.970 -9.924 1.234 1.00 97.19 84 ARG A O 1
ATOM 648 N N . LEU A 1 85 ? 0.267 -10.174 1.210 1.00 98.00 85 LEU A N 1
ATOM 649 C CA . LEU A 1 85 ? 0.470 -9.977 2.645 1.00 98.00 85 LEU A CA 1
ATOM 650 C C . LEU A 1 85 ? 0.054 -8.570 3.091 1.00 98.00 85 LEU A C 1
ATOM 652 O O . LEU A 1 85 ? -0.611 -8.405 4.111 1.00 98.00 85 LEU A O 1
ATOM 656 N N . ILE A 1 86 ? 0.383 -7.549 2.298 1.00 97.94 86 ILE A N 1
ATOM 657 C CA . ILE A 1 86 ? -0.031 -6.167 2.560 1.00 97.94 86 ILE A CA 1
ATOM 658 C C . ILE A 1 86 ? -1.548 -6.013 2.426 1.00 97.94 86 ILE A C 1
ATOM 660 O O . ILE A 1 86 ? -2.164 -5.404 3.296 1.00 97.94 86 ILE A O 1
ATOM 664 N N . ALA A 1 87 ? -2.167 -6.592 1.392 1.00 97.69 87 ALA A N 1
ATOM 665 C CA . ALA A 1 87 ? -3.619 -6.570 1.222 1.00 97.69 87 ALA A CA 1
ATOM 666 C C . ALA A 1 87 ? -4.339 -7.224 2.413 1.00 97.69 87 ALA A C 1
ATOM 668 O O . ALA A 1 87 ? -5.313 -6.670 2.919 1.00 97.69 87 ALA A O 1
ATOM 669 N N . ALA A 1 88 ? -3.814 -8.348 2.912 1.00 97.44 88 ALA A N 1
ATOM 670 C CA . ALA A 1 88 ? -4.308 -8.988 4.128 1.00 97.44 88 ALA A CA 1
ATOM 671 C C . ALA A 1 88 ? -4.113 -8.098 5.370 1.00 97.44 88 ALA A C 1
ATOM 673 O O . ALA A 1 88 ? -5.046 -7.927 6.149 1.00 97.44 88 ALA A O 1
ATOM 674 N N . GLY A 1 89 ? -2.948 -7.459 5.526 1.00 96.81 89 GLY A N 1
ATOM 675 C CA . GLY A 1 89 ? -2.671 -6.533 6.633 1.00 96.81 89 GLY A CA 1
ATOM 676 C C . GLY A 1 89 ? -3.516 -5.249 6.616 1.00 96.81 89 GLY A C 1
ATOM 677 O O . GLY A 1 89 ? -3.758 -4.656 7.670 1.00 96.81 89 GLY A O 1
ATOM 678 N N . LEU A 1 90 ? -3.990 -4.839 5.436 1.00 97.38 90 LEU A N 1
ATOM 679 C CA . LEU A 1 90 ? -4.982 -3.777 5.233 1.00 97.38 90 LEU A CA 1
ATOM 680 C C . LEU A 1 90 ? -6.430 -4.264 5.436 1.00 97.38 90 LEU A C 1
ATOM 682 O O . LEU A 1 90 ? -7.348 -3.452 5.409 1.00 97.38 90 LEU A O 1
ATOM 686 N N . GLY A 1 91 ? -6.657 -5.568 5.617 1.00 96.56 91 GLY A N 1
ATOM 687 C CA . GLY A 1 91 ? -8.000 -6.140 5.725 1.00 96.56 91 GLY A CA 1
ATOM 688 C C . GLY A 1 91 ? -8.799 -6.097 4.417 1.00 96.56 91 GLY A C 1
ATOM 689 O O . GLY A 1 91 ? -10.026 -6.126 4.455 1.00 96.56 91 GLY A O 1
ATOM 690 N N . LEU A 1 92 ? -8.133 -6.010 3.260 1.00 96.50 92 LEU A N 1
ATOM 691 C CA . LEU A 1 92 ? -8.807 -5.993 1.962 1.00 96.50 92 LEU A CA 1
ATOM 692 C C . LEU A 1 92 ? -9.314 -7.390 1.593 1.00 96.50 92 LEU A C 1
ATOM 694 O O . LEU A 1 92 ? -8.580 -8.381 1.643 1.00 96.50 92 LEU A O 1
ATOM 698 N N . SER A 1 93 ? -10.560 -7.451 1.132 1.00 93.62 93 SER A N 1
ATOM 699 C CA . SER A 1 93 ? -11.218 -8.669 0.658 1.00 93.62 93 SER A CA 1
ATOM 700 C C . SER A 1 93 ? -11.969 -8.417 -0.654 1.00 93.62 93 SER A C 1
ATOM 702 O O . SER A 1 93 ? -12.121 -7.273 -1.094 1.00 93.62 93 SER A O 1
ATOM 704 N N . GLY A 1 94 ? -12.384 -9.500 -1.319 1.00 95.50 94 GLY A N 1
ATOM 705 C CA . GLY A 1 94 ? -13.183 -9.450 -2.545 1.00 95.50 94 GLY A CA 1
ATOM 706 C C . GLY A 1 94 ? -12.593 -8.539 -3.624 1.00 95.50 94 GLY A C 1
ATOM 707 O O . GLY A 1 94 ? -11.403 -8.610 -3.945 1.00 95.50 94 GLY A O 1
ATOM 708 N N . GLN A 1 95 ? -13.437 -7.660 -4.163 1.00 94.06 95 GLN A N 1
ATOM 709 C CA . GLN A 1 95 ? -13.078 -6.778 -5.269 1.00 94.06 95 GLN A CA 1
ATOM 710 C C . GLN A 1 95 ? -11.973 -5.778 -4.902 1.00 94.06 95 GLN A C 1
ATOM 712 O O . GLN A 1 95 ? -11.047 -5.575 -5.683 1.00 94.06 95 GLN A O 1
ATOM 717 N N . ALA A 1 96 ? -11.997 -5.228 -3.683 1.00 92.31 96 ALA A N 1
ATOM 718 C CA . ALA A 1 96 ? -10.984 -4.275 -3.229 1.00 92.31 96 ALA A CA 1
ATOM 719 C C . ALA A 1 96 ? -9.578 -4.899 -3.202 1.00 92.31 96 ALA A C 1
ATOM 721 O O . ALA A 1 96 ? -8.597 -4.262 -3.590 1.00 92.31 96 ALA A O 1
ATOM 722 N N . ARG A 1 97 ? -9.478 -6.174 -2.802 1.00 96.06 97 ARG A N 1
ATOM 723 C CA . ARG A 1 97 ? -8.220 -6.925 -2.871 1.00 96.06 97 ARG A CA 1
ATOM 724 C C . ARG A 1 97 ? -7.773 -7.147 -4.315 1.00 96.06 97 ARG A C 1
ATOM 726 O O . ARG A 1 97 ? -6.604 -6.925 -4.622 1.00 96.06 97 ARG A O 1
ATOM 733 N N . ALA A 1 98 ? -8.685 -7.558 -5.195 1.00 95.00 98 ALA A N 1
ATOM 734 C CA . ALA A 1 98 ? -8.370 -7.782 -6.604 1.00 95.00 98 ALA A CA 1
ATOM 735 C C . ALA A 1 98 ? -7.877 -6.498 -7.293 1.00 95.00 98 ALA A C 1
ATOM 737 O O . ALA A 1 98 ? -6.894 -6.525 -8.033 1.00 95.00 98 ALA A O 1
ATOM 738 N N . ASP A 1 99 ? -8.506 -5.356 -7.015 1.00 93.56 99 ASP A N 1
ATOM 739 C CA . ASP A 1 99 ? -8.112 -4.072 -7.594 1.00 93.56 99 ASP A CA 1
ATOM 740 C C . ASP A 1 99 ? -6.757 -3.584 -7.072 1.00 93.56 99 ASP A C 1
ATOM 742 O O . ASP A 1 99 ? -5.959 -3.041 -7.846 1.00 93.56 99 ASP A O 1
ATOM 746 N N . PHE A 1 100 ? -6.460 -3.840 -5.795 1.00 94.81 100 PHE A N 1
ATOM 747 C CA . PHE A 1 100 ? -5.153 -3.574 -5.200 1.00 94.81 100 PHE A CA 1
ATOM 748 C C . PHE A 1 100 ? -4.045 -4.428 -5.839 1.00 94.81 100 PHE A C 1
ATOM 750 O O . PHE A 1 100 ? -3.009 -3.893 -6.242 1.00 94.81 100 PHE A O 1
ATOM 757 N N . GLU A 1 101 ? -4.276 -5.735 -6.013 1.00 95.12 101 GLU A N 1
ATOM 758 C CA . GLU A 1 101 ? -3.336 -6.644 -6.686 1.00 95.12 101 GLU A CA 1
ATOM 759 C C . GLU A 1 101 ? -3.106 -6.227 -8.155 1.00 95.12 101 GLU A C 1
ATOM 761 O O . GLU A 1 101 ? -1.961 -6.080 -8.588 1.00 95.12 101 GLU A O 1
ATOM 766 N N . ARG A 1 102 ? -4.173 -5.902 -8.901 1.00 93.62 102 ARG A N 1
ATOM 767 C CA . ARG A 1 102 ? -4.077 -5.407 -10.290 1.00 93.62 102 ARG A CA 1
ATOM 768 C C . ARG A 1 102 ? -3.329 -4.079 -10.397 1.00 93.62 102 ARG A C 1
ATOM 770 O O . ARG A 1 102 ? -2.658 -3.828 -11.399 1.00 93.62 102 ARG A O 1
ATOM 777 N N . ALA A 1 103 ? -3.461 -3.195 -9.408 1.00 91.31 103 ALA A N 1
ATOM 778 C CA . ALA A 1 103 ? -2.713 -1.942 -9.384 1.00 91.31 103 ALA A CA 1
ATOM 779 C C . ALA A 1 103 ? -1.204 -2.194 -9.260 1.00 91.31 103 ALA A C 1
ATOM 781 O O . ALA A 1 103 ? -0.441 -1.578 -10.001 1.00 91.31 103 ALA A O 1
ATOM 782 N N . ALA A 1 104 ? -0.794 -3.138 -8.408 1.00 91.44 104 ALA A N 1
ATOM 783 C CA . ALA A 1 104 ? 0.605 -3.537 -8.274 1.00 91.44 104 ALA A CA 1
ATOM 784 C C . ALA A 1 104 ? 1.162 -4.161 -9.569 1.00 91.44 104 ALA A C 1
ATOM 786 O O . ALA A 1 104 ? 2.277 -3.850 -9.986 1.00 91.44 104 ALA A O 1
ATOM 787 N N . GLU A 1 105 ? 0.371 -5.000 -10.245 1.00 89.56 105 GLU A N 1
ATOM 788 C CA . GLU A 1 105 ? 0.754 -5.610 -11.526 1.00 89.56 105 GLU A CA 1
ATOM 789 C C . GLU A 1 105 ? 0.940 -4.571 -12.639 1.00 89.56 105 GLU A C 1
ATOM 791 O O . GLU A 1 105 ? 1.874 -4.671 -13.436 1.00 89.56 105 GLU A O 1
ATOM 796 N N . ARG A 1 106 ? 0.078 -3.547 -12.695 1.00 85.94 106 ARG A N 1
ATOM 797 C CA . ARG A 1 106 ? 0.229 -2.442 -13.654 1.00 85.94 106 ARG A CA 1
ATOM 798 C C . ARG A 1 106 ? 1.501 -1.639 -13.400 1.00 85.94 106 ARG A C 1
ATOM 800 O O . ARG A 1 106 ? 2.198 -1.327 -14.360 1.00 85.94 106 ARG A O 1
ATOM 807 N N . SER A 1 107 ? 1.848 -1.377 -12.139 1.00 81.56 107 SER A N 1
ATOM 808 C CA . SER A 1 107 ? 3.123 -0.740 -11.788 1.00 81.56 107 SER 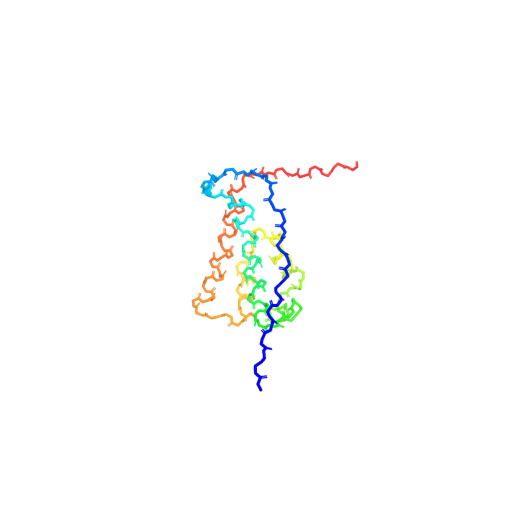A CA 1
ATOM 809 C C . SER A 1 107 ? 4.324 -1.550 -12.277 1.00 81.56 107 SER A C 1
ATOM 811 O O . SER A 1 107 ? 5.239 -0.988 -12.874 1.00 81.56 107 SER A O 1
ATOM 813 N N . ALA A 1 108 ? 4.266 -2.877 -12.135 1.00 79.25 108 ALA A N 1
ATOM 814 C CA . ALA A 1 108 ? 5.324 -3.764 -12.603 1.00 79.25 108 ALA A CA 1
ATOM 815 C C . ALA A 1 108 ? 5.475 -3.798 -14.137 1.00 79.25 108 ALA A C 1
ATOM 817 O O . ALA A 1 108 ? 6.586 -3.986 -14.650 1.00 79.25 108 ALA A O 1
ATOM 818 N N . LYS A 1 109 ? 4.371 -3.629 -14.875 1.00 77.62 109 LYS A N 1
ATOM 819 C CA . LYS A 1 109 ? 4.363 -3.544 -16.345 1.00 77.62 109 LYS A CA 1
ATOM 820 C C . LYS A 1 109 ? 4.871 -2.189 -16.844 1.00 77.62 109 LYS A C 1
ATOM 822 O O . LYS A 1 109 ? 5.690 -2.163 -17.760 1.00 77.62 109 LYS A O 1
ATOM 827 N N . ALA A 1 110 ? 4.462 -1.094 -16.202 1.00 71.12 110 ALA A N 1
ATOM 828 C CA . ALA A 1 110 ? 4.915 0.257 -16.539 1.00 71.12 110 ALA A CA 1
ATOM 829 C C . ALA A 1 110 ? 6.439 0.406 -16.386 1.00 71.12 110 ALA A C 1
ATOM 831 O O . ALA A 1 110 ? 7.109 0.894 -17.292 1.00 71.12 110 ALA A O 1
ATOM 832 N N . ALA A 1 111 ? 7.013 -0.156 -15.318 1.00 65.44 111 ALA A N 1
ATOM 833 C CA . ALA A 1 111 ? 8.462 -0.189 -15.122 1.00 65.44 111 ALA A CA 1
ATOM 834 C C . ALA A 1 111 ? 9.242 -0.962 -16.203 1.00 65.44 111 ALA A C 1
ATOM 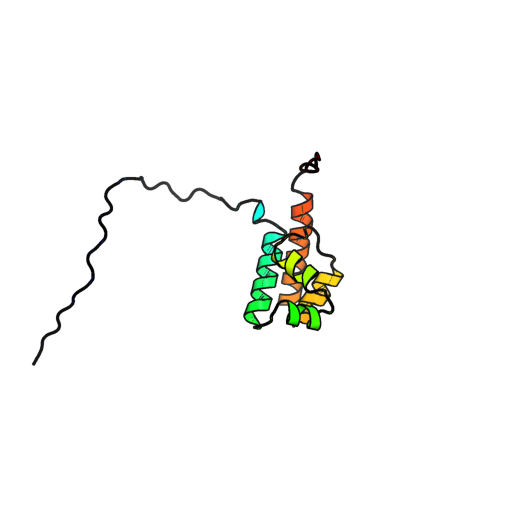836 O O . ALA A 1 111 ? 10.437 -0.754 -16.365 1.00 65.44 111 ALA A O 1
ATOM 837 N N . GLY A 1 112 ? 8.590 -1.878 -16.929 1.00 62.25 112 GLY A N 1
ATOM 838 C CA . GLY A 1 112 ? 9.202 -2.571 -18.068 1.00 62.25 112 GLY A CA 1
ATOM 839 C C . GLY A 1 112 ? 9.074 -1.829 -19.398 1.00 62.25 112 GLY A C 1
ATOM 840 O O . GLY A 1 112 ? 9.710 -2.242 -20.360 1.00 62.25 112 GLY A O 1
ATOM 841 N N . THR A 1 113 ? 8.233 -0.790 -19.455 1.00 60.06 113 THR A N 1
ATOM 842 C CA . THR A 1 113 ? 7.926 -0.025 -20.678 1.00 60.06 113 THR A CA 1
ATOM 843 C C . THR A 1 113 ? 8.669 1.312 -20.713 1.00 60.06 113 THR A C 1
ATOM 845 O O . THR A 1 113 ? 8.968 1.813 -21.794 1.00 60.06 113 THR A O 1
ATOM 848 N N . SER A 1 114 ? 9.058 1.858 -19.554 1.00 55.47 114 SER A N 1
ATOM 849 C CA . SER A 1 114 ? 10.135 2.849 -19.500 1.00 55.47 114 SER A CA 1
ATOM 850 C C . SER A 1 114 ? 11.425 2.177 -19.970 1.00 55.47 114 SER A C 1
ATOM 852 O O . SER A 1 114 ? 11.949 1.295 -19.293 1.00 55.47 114 SER 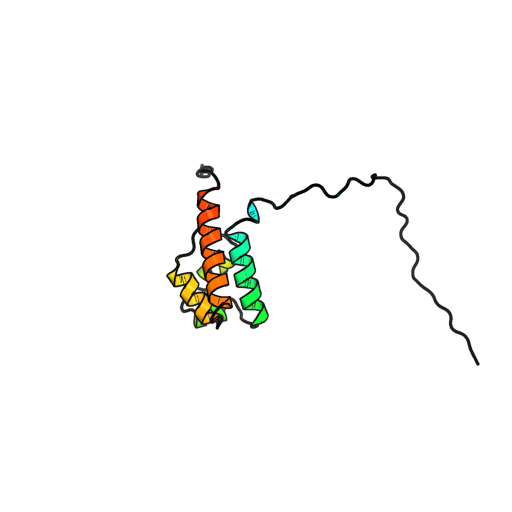A O 1
ATOM 854 N N . ALA A 1 115 ? 11.890 2.552 -21.164 1.00 50.50 115 ALA A N 1
ATOM 855 C CA . ALA A 1 115 ? 13.141 2.110 -21.779 1.00 50.50 115 ALA A CA 1
ATOM 856 C C . ALA A 1 115 ? 14.310 2.039 -20.766 1.00 50.50 115 ALA A C 1
ATOM 858 O O . ALA A 1 115 ? 14.301 2.801 -19.796 1.00 50.50 115 ALA A O 1
ATOM 859 N N . PRO A 1 116 ? 15.330 1.175 -20.976 1.00 44.06 116 PRO A N 1
ATOM 860 C CA . PRO A 1 116 ? 16.457 0.999 -20.056 1.00 44.06 116 PRO A CA 1
ATOM 861 C C . PRO A 1 116 ? 17.287 2.288 -19.940 1.00 44.06 116 PRO A C 1
ATOM 863 O O . PRO A 1 116 ? 18.274 2.501 -20.640 1.00 44.06 116 PRO A O 1
ATOM 866 N N . GLY A 1 117 ? 16.854 3.173 -19.048 1.00 46.69 117 GLY A N 1
ATOM 867 C CA . GLY A 1 117 ? 17.503 4.427 -18.719 1.00 46.69 117 GLY A CA 1
ATOM 868 C C . GLY A 1 117 ? 18.592 4.189 -17.690 1.00 46.69 117 GLY A C 1
ATOM 869 O O . GLY A 1 117 ? 18.325 4.167 -16.493 1.00 46.69 117 GLY A O 1
ATOM 870 N N . THR A 1 118 ? 19.807 4.014 -18.208 1.00 53.44 118 THR A N 1
ATOM 871 C CA . THR A 1 118 ? 21.052 4.517 -17.618 1.00 53.44 118 THR A CA 1
ATOM 872 C C . THR A 1 118 ? 21.284 4.171 -16.148 1.00 53.44 118 THR A C 1
ATOM 874 O O . THR A 1 118 ? 20.890 4.883 -15.226 1.00 53.44 118 THR A O 1
ATOM 877 N N . HIS A 1 119 ? 22.081 3.117 -15.952 1.00 51.25 119 HIS A N 1
ATOM 878 C CA . HIS A 1 119 ? 23.005 2.988 -14.829 1.00 51.25 119 HIS A CA 1
ATOM 879 C C . HIS A 1 119 ? 23.597 4.381 -14.547 1.00 51.25 119 HIS A C 1
ATOM 881 O O . HIS A 1 119 ? 24.430 4.862 -15.317 1.00 51.25 119 HIS A O 1
ATOM 887 N N . ARG A 1 120 ? 23.110 5.086 -13.510 1.00 53.88 120 ARG A N 1
ATOM 888 C CA . ARG A 1 120 ? 23.750 6.324 -13.059 1.00 53.88 120 ARG A CA 1
ATOM 889 C C . ARG A 1 120 ? 25.162 5.919 -12.686 1.00 53.88 120 ARG A C 1
ATOM 891 O O . ARG A 1 120 ? 25.361 5.204 -11.706 1.00 53.88 120 ARG A O 1
ATOM 898 N N . LEU A 1 121 ? 26.101 6.316 -13.534 1.00 45.16 121 LEU A N 1
ATOM 899 C CA . LEU A 1 121 ? 27.525 6.239 -13.289 1.00 45.16 121 LEU A CA 1
ATOM 900 C C . LEU A 1 121 ? 27.771 6.922 -11.945 1.00 45.16 121 LEU A C 1
ATOM 902 O O . LEU A 1 121 ? 27.636 8.135 -11.798 1.00 45.16 121 LEU A O 1
ATOM 906 N N . PHE A 1 122 ? 28.017 6.086 -10.945 1.00 50.50 122 PHE A N 1
ATOM 907 C CA . PHE A 1 122 ? 28.658 6.460 -9.706 1.00 50.50 122 PHE A CA 1
ATOM 908 C C . PHE A 1 122 ? 30.138 6.576 -10.056 1.00 50.50 122 PHE A C 1
ATOM 910 O O . PHE A 1 122 ? 30.848 5.573 -10.107 1.00 50.50 122 PHE A O 1
ATOM 917 N N . THR A 1 123 ? 30.562 7.780 -10.422 1.00 46.69 123 THR A N 1
ATOM 918 C CA . THR A 1 123 ? 31.982 8.100 -10.568 1.00 46.69 123 THR A CA 1
ATOM 919 C C . THR A 1 123 ? 32.453 8.650 -9.214 1.00 46.69 123 THR A C 1
ATOM 921 O O . THR A 1 123 ? 31.780 9.555 -8.711 1.00 46.69 123 THR A O 1
ATOM 924 N N . PRO A 1 124 ? 33.497 8.065 -8.591 1.00 61.41 124 PRO A N 1
ATOM 925 C CA . PRO A 1 124 ? 33.977 8.449 -7.260 1.00 61.41 124 PRO A CA 1
ATOM 926 C C . PRO A 1 124 ? 34.644 9.827 -7.228 1.00 61.41 124 PRO A C 1
ATOM 928 O O . PRO A 1 124 ? 35.178 10.254 -8.278 1.00 61.41 124 PRO A O 1
#

Mean predicted aligned error: 14.08 Å

Sequence (124 aa):
MTQVVHTGPPLPRYLGQVTSAAPAPDTTNPADEGPARFGRLLRSHRTSLGATQRLLAARSTVSVRAIRDLEHGRVDRPRRDTVRLIAAGLGLSGQARADFERAAERSAKAAGTSAPGTHRLFTP